Protein AF-A0A7Y3AV61-F1 (afdb_monomer_lite)

Radius of gyration: 28.96 Å; chains: 1; bounding box: 65×55×35 Å

pLDDT: mean 78.15, std 12.54, range [57.19, 94.06]

Structure (mmCIF, N/CA/C/O backbone):
data_AF-A0A7Y3AV61-F1
#
_entry.id   AF-A0A7Y3AV61-F1
#
loop_
_atom_site.group_PDB
_atom_site.id
_atom_site.type_symbol
_atom_site.label_atom_id
_atom_site.label_alt_id
_atom_site.label_comp_id
_atom_site.label_asym_id
_atom_site.label_entity_id
_atom_site.label_seq_id
_atom_site.pdbx_PDB_ins_code
_atom_site.Cartn_x
_atom_site.Cartn_y
_atom_site.Cartn_z
_atom_site.occupancy
_atom_site.B_iso_or_equiv
_atom_site.auth_seq_id
_atom_site.auth_comp_id
_atom_site.auth_asym_id
_atom_site.auth_atom_id
_atom_site.pdbx_PDB_model_num
ATOM 1 N N . MET A 1 1 ? 34.086 42.609 13.641 1.00 61.84 1 MET A N 1
ATOM 2 C CA . MET A 1 1 ? 34.400 41.885 12.386 1.00 61.84 1 MET A CA 1
ATOM 3 C C . MET A 1 1 ? 33.781 40.481 12.287 1.00 61.84 1 MET A C 1
ATOM 5 O O . MET A 1 1 ? 33.644 39.994 11.178 1.00 61.84 1 MET A O 1
ATOM 9 N N . LEU A 1 2 ? 33.320 39.848 13.381 1.00 65.38 2 LEU A N 1
ATOM 10 C CA . LEU A 1 2 ? 32.681 38.511 13.358 1.00 65.38 2 LEU A CA 1
ATOM 11 C C . LEU A 1 2 ? 31.217 38.489 12.861 1.00 65.38 2 LEU A C 1
ATOM 13 O O . LEU A 1 2 ? 30.710 37.439 12.483 1.00 65.38 2 LEU A O 1
ATOM 17 N N . ARG A 1 3 ? 30.533 39.643 12.828 1.00 64.69 3 ARG A N 1
ATOM 18 C CA . ARG A 1 3 ? 29.114 39.742 12.430 1.00 64.69 3 ARG A CA 1
ATOM 19 C C . ARG A 1 3 ? 28.868 39.312 10.979 1.00 64.69 3 ARG A C 1
ATOM 21 O O . ARG A 1 3 ? 27.872 38.661 10.707 1.00 64.69 3 ARG A O 1
ATOM 28 N N . TYR A 1 4 ? 29.789 39.646 10.076 1.00 80.50 4 TYR A N 1
ATOM 29 C CA . TYR A 1 4 ? 29.708 39.267 8.660 1.00 80.50 4 TYR A CA 1
ATOM 30 C C . TYR A 1 4 ? 30.290 37.877 8.388 1.00 80.50 4 TYR A C 1
ATOM 32 O O . TYR A 1 4 ? 29.976 37.259 7.380 1.00 80.50 4 TYR A O 1
ATOM 40 N N . PHE A 1 5 ? 31.100 37.362 9.313 1.00 84.81 5 PHE A N 1
ATOM 41 C CA . PHE A 1 5 ? 31.749 36.062 9.186 1.00 84.81 5 PHE A CA 1
ATOM 42 C C . PHE A 1 5 ? 30.732 34.912 9.216 1.00 84.81 5 PHE A C 1
ATOM 44 O O . PHE A 1 5 ? 30.790 34.015 8.380 1.00 84.81 5 PHE A O 1
ATOM 51 N N . ILE A 1 6 ? 29.740 34.988 10.111 1.00 85.25 6 ILE A N 1
ATOM 52 C CA . ILE A 1 6 ? 28.655 33.996 10.204 1.00 85.25 6 ILE A CA 1
ATOM 53 C C . ILE A 1 6 ? 27.785 34.016 8.940 1.00 85.25 6 ILE A C 1
ATOM 55 O O . ILE A 1 6 ? 27.430 32.962 8.421 1.00 85.25 6 ILE A O 1
ATOM 59 N N . SER A 1 7 ? 27.493 35.205 8.402 1.00 83.50 7 SER A N 1
ATOM 60 C CA . SER A 1 7 ? 26.753 35.351 7.143 1.00 83.50 7 SER A CA 1
ATOM 61 C C . SER A 1 7 ? 27.496 34.738 5.955 1.00 83.50 7 SER A C 1
ATOM 63 O O . SER A 1 7 ? 26.874 34.064 5.140 1.00 83.50 7 SER A O 1
ATOM 65 N N . CYS A 1 8 ? 28.819 34.911 5.876 1.00 83.69 8 CYS A N 1
ATOM 66 C CA . CYS A 1 8 ? 29.625 34.278 4.834 1.00 83.69 8 CYS A CA 1
ATOM 67 C C . CYS A 1 8 ? 29.624 32.748 4.962 1.00 83.69 8 CYS A C 1
ATOM 69 O O . CYS A 1 8 ? 29.441 32.059 3.965 1.00 83.69 8 CYS A O 1
ATOM 71 N N . ILE A 1 9 ? 29.769 32.204 6.175 1.00 84.12 9 ILE A N 1
ATOM 72 C CA . ILE A 1 9 ? 29.753 30.748 6.406 1.00 84.12 9 ILE A CA 1
ATOM 73 C C . ILE A 1 9 ? 28.413 30.130 5.998 1.00 84.12 9 ILE A C 1
ATOM 75 O O . ILE A 1 9 ? 28.397 29.112 5.309 1.00 84.12 9 ILE A O 1
ATOM 79 N N . LEU A 1 10 ? 27.300 30.766 6.374 1.00 81.25 10 LEU A N 1
ATOM 80 C CA . LEU A 1 10 ? 25.962 30.303 6.003 1.00 81.25 10 LEU A CA 1
ATOM 81 C C . LEU A 1 10 ? 25.736 30.333 4.485 1.00 81.25 10 LEU A C 1
ATOM 83 O O . LEU A 1 10 ? 25.075 29.448 3.951 1.00 81.25 10 LEU A O 1
ATOM 87 N N . LEU A 1 11 ? 26.307 31.308 3.773 1.00 82.44 11 LEU A N 1
ATOM 88 C CA . LEU A 1 11 ? 26.243 31.354 2.310 1.00 82.44 11 LEU A CA 1
ATOM 89 C C . LEU A 1 11 ? 27.032 30.194 1.676 1.00 82.44 11 LEU A C 1
ATOM 91 O O . LEU A 1 11 ? 26.541 29.540 0.758 1.00 82.44 11 LEU A O 1
ATOM 95 N N . PHE A 1 12 ? 28.231 29.903 2.186 1.00 79.00 12 PHE A N 1
ATOM 96 C CA . PHE A 1 12 ? 29.077 28.829 1.658 1.00 79.00 12 PHE A CA 1
ATOM 97 C C . PHE A 1 12 ? 28.548 27.420 1.965 1.00 79.00 12 PHE A C 1
ATOM 99 O O . PHE A 1 12 ? 28.783 26.514 1.167 1.00 79.00 12 PHE A O 1
ATOM 106 N N . SER A 1 13 ? 27.787 27.218 3.048 1.00 76.12 13 SER A N 1
ATOM 107 C CA . SER A 1 13 ? 27.209 25.901 3.364 1.00 76.12 13 SER A CA 1
ATOM 108 C C . SER A 1 13 ? 26.178 25.414 2.340 1.00 76.12 13 SER A C 1
ATOM 110 O O . SER A 1 13 ? 26.053 24.209 2.141 1.00 76.12 13 SER A O 1
ATOM 112 N N . PHE A 1 14 ? 25.482 26.316 1.638 1.00 70.00 14 PHE A N 1
ATOM 113 C CA . PHE A 1 14 ? 24.547 25.924 0.573 1.00 70.00 14 PHE A CA 1
ATOM 114 C C . PHE A 1 14 ? 25.254 25.478 -0.712 1.00 70.00 14 PHE A C 1
ATOM 116 O O . PHE A 1 14 ? 24.717 24.655 -1.447 1.00 70.00 14 PHE A O 1
ATOM 123 N N . LEU A 1 15 ? 26.467 25.976 -0.968 1.00 73.00 15 LEU A N 1
ATOM 124 C CA . LEU A 1 15 ? 27.232 25.656 -2.178 1.00 73.00 15 LEU A CA 1
ATOM 125 C C . LEU A 1 15 ? 27.879 24.263 -2.134 1.00 73.00 15 LEU A C 1
ATOM 127 O O . LEU A 1 15 ? 28.328 23.774 -3.164 1.00 73.00 15 LEU A O 1
ATOM 131 N N . MET A 1 16 ? 27.925 23.628 -0.959 1.00 68.38 16 MET A N 1
ATOM 132 C CA . MET A 1 16 ? 28.527 22.304 -0.749 1.00 68.38 16 MET A CA 1
ATOM 133 C C . MET A 1 16 ? 27.488 21.189 -0.560 1.00 68.38 16 MET A C 1
ATOM 135 O O . MET A 1 16 ? 27.850 20.047 -0.283 1.00 68.38 16 MET A O 1
ATOM 139 N N . SER A 1 17 ? 26.195 21.493 -0.710 1.00 70.3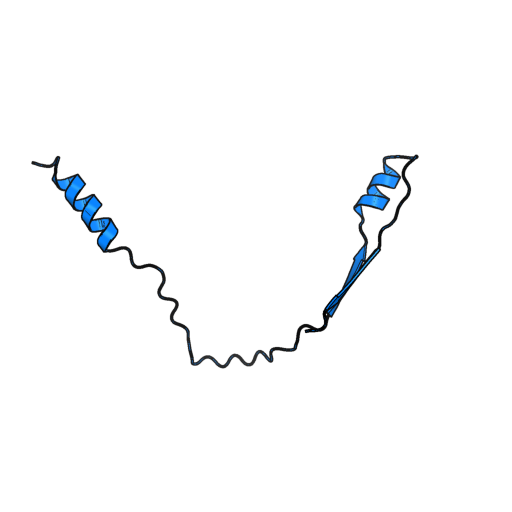8 17 SER A N 1
ATOM 140 C CA . SER A 1 17 ? 25.140 20.484 -0.621 1.00 70.38 17 SER A CA 1
ATOM 141 C C . SER A 1 17 ? 25.096 19.658 -1.909 1.00 70.38 17 SER A C 1
ATOM 143 O O . SER A 1 17 ? 24.583 20.106 -2.932 1.00 70.38 17 SER A O 1
ATOM 145 N N . SER A 1 18 ? 25.662 18.453 -1.869 1.00 75.44 18 SER A N 1
ATOM 146 C CA . SER A 1 18 ? 25.488 17.454 -2.927 1.00 75.44 18 SER A CA 1
ATOM 147 C C . SER A 1 18 ? 24.241 16.628 -2.612 1.00 75.44 18 SER A C 1
ATOM 149 O O . SER A 1 18 ? 24.182 15.976 -1.570 1.00 75.44 18 SER A O 1
ATOM 151 N N . ALA A 1 19 ? 23.227 16.671 -3.478 1.00 72.81 19 ALA A N 1
ATOM 152 C CA . ALA A 1 19 ? 22.099 15.743 -3.401 1.00 72.81 19 ALA A CA 1
ATOM 153 C C . ALA A 1 19 ? 22.547 14.343 -3.855 1.00 72.81 19 ALA A C 1
ATOM 155 O O . ALA A 1 19 ? 23.471 14.232 -4.657 1.00 72.81 19 ALA A O 1
ATOM 156 N N . GLN A 1 20 ? 21.910 13.304 -3.304 1.00 67.31 20 GLN A N 1
ATOM 157 C CA . GLN A 1 20 ? 22.217 11.884 -3.518 1.00 67.31 20 GLN A CA 1
ATOM 158 C C . GLN A 1 20 ? 22.650 11.571 -4.958 1.00 67.31 20 GLN A C 1
ATOM 160 O O . GLN A 1 20 ? 21.878 11.741 -5.900 1.00 67.31 20 GLN A O 1
ATOM 165 N N . THR A 1 21 ? 23.876 11.069 -5.116 1.00 65.12 21 THR A N 1
ATOM 166 C CA . THR A 1 21 ? 24.272 10.364 -6.333 1.00 65.12 21 THR A CA 1
ATOM 167 C C . THR A 1 21 ? 23.792 8.931 -6.185 1.00 65.12 21 THR A C 1
ATOM 169 O O . THR A 1 21 ? 24.485 8.108 -5.585 1.00 65.12 21 THR A O 1
ATOM 172 N N . ASP A 1 22 ? 22.615 8.626 -6.720 1.00 62.34 22 ASP A N 1
ATOM 173 C CA . ASP A 1 22 ? 22.279 7.237 -7.006 1.00 62.34 22 ASP A CA 1
ATOM 174 C C . ASP A 1 22 ? 23.245 6.774 -8.097 1.00 62.34 22 ASP A C 1
ATOM 176 O O . ASP A 1 22 ? 23.097 7.095 -9.279 1.00 62.34 22 ASP A O 1
ATOM 180 N N . SER A 1 23 ? 24.295 6.053 -7.707 1.00 62.88 23 SER A N 1
ATOM 181 C CA . SER A 1 23 ? 25.019 5.238 -8.668 1.00 62.88 23 SER A CA 1
ATOM 182 C C . SER A 1 23 ? 24.049 4.151 -9.110 1.00 62.88 23 SER A C 1
ATOM 184 O O . SER A 1 23 ? 23.867 3.156 -8.408 1.00 62.88 23 SER A O 1
ATOM 186 N N . LEU A 1 24 ? 23.387 4.365 -10.246 1.00 62.62 24 LEU A N 1
ATOM 187 C CA . LEU A 1 24 ? 22.724 3.290 -10.966 1.00 62.62 24 LEU A CA 1
ATOM 188 C C . LEU A 1 24 ? 23.794 2.240 -11.263 1.00 62.62 24 LEU A C 1
ATOM 190 O O . LEU A 1 24 ? 24.634 2.425 -12.145 1.00 62.62 24 LEU A O 1
ATOM 194 N N . ASP A 1 25 ? 23.797 1.169 -10.477 1.00 58.53 25 ASP A N 1
ATOM 195 C CA . ASP A 1 25 ? 24.605 -0.005 -10.748 1.00 58.53 25 ASP A CA 1
ATOM 196 C C . ASP A 1 25 ? 24.046 -0.666 -12.012 1.00 58.53 25 ASP A C 1
ATOM 198 O O . ASP A 1 25 ? 23.064 -1.405 -11.985 1.00 58.53 25 ASP A O 1
ATOM 202 N N . LEU A 1 26 ? 24.636 -0.332 -13.161 1.00 60.97 26 LEU A N 1
ATOM 203 C CA . LEU A 1 26 ? 24.256 -0.883 -14.462 1.00 60.97 26 LEU A CA 1
ATOM 204 C C . LEU A 1 26 ? 24.714 -2.349 -14.637 1.00 60.97 26 LEU A C 1
ATOM 206 O O . LEU A 1 26 ? 24.547 -2.895 -15.727 1.00 60.97 26 LEU A O 1
ATOM 210 N N . SER A 1 27 ? 25.290 -2.987 -13.604 1.00 62.56 27 SER A N 1
ATOM 211 C CA . SER A 1 27 ? 25.925 -4.310 -13.703 1.00 62.56 27 SER A CA 1
ATOM 212 C C . SER A 1 27 ? 25.729 -5.236 -12.493 1.00 62.56 27 SER A C 1
ATOM 214 O O . SER A 1 27 ? 26.572 -6.092 -12.231 1.00 62.56 27 SER A O 1
ATOM 216 N N . ALA A 1 28 ? 24.568 -5.206 -11.845 1.00 60.66 28 ALA A N 1
ATOM 217 C CA . ALA A 1 28 ? 24.063 -6.381 -11.138 1.00 60.66 28 ALA A CA 1
ATOM 218 C C . ALA A 1 28 ? 22.816 -6.874 -11.871 1.00 60.66 28 ALA A C 1
ATOM 220 O O . ALA A 1 28 ? 21.703 -6.408 -11.634 1.00 60.66 28 ALA A O 1
ATOM 221 N N . ARG A 1 29 ? 23.000 -7.806 -12.815 1.00 59.62 29 ARG A N 1
ATOM 222 C CA . ARG A 1 29 ? 21.881 -8.546 -13.407 1.00 59.62 29 ARG A CA 1
ATOM 223 C C . ARG A 1 29 ? 21.345 -9.483 -12.332 1.00 59.62 29 ARG A C 1
ATOM 225 O O . ARG A 1 29 ? 21.711 -10.653 -12.278 1.00 59.62 29 ARG A O 1
ATOM 232 N N . ASP A 1 30 ? 20.550 -8.917 -11.438 1.00 57.19 30 ASP A N 1
ATOM 233 C CA . ASP A 1 30 ? 19.845 -9.651 -10.409 1.00 57.19 30 ASP A CA 1
ATOM 234 C C . ASP A 1 30 ? 18.991 -10.707 -11.116 1.00 57.19 30 ASP A C 1
ATOM 236 O O . ASP A 1 30 ? 18.278 -10.414 -12.080 1.00 57.19 30 ASP A O 1
ATOM 240 N N . SER A 1 31 ? 19.109 -11.967 -10.706 1.00 62.53 31 SER A N 1
ATOM 241 C CA . SER A 1 31 ? 18.371 -13.087 -11.301 1.00 62.53 31 SER A CA 1
ATOM 242 C C . SER A 1 31 ? 16.897 -13.077 -10.891 1.00 62.53 31 SER A C 1
ATOM 244 O O . SER A 1 31 ? 16.259 -14.125 -10.787 1.00 62.53 31 SER A O 1
ATOM 246 N N . THR A 1 32 ? 16.343 -11.901 -10.618 1.00 62.38 32 THR A N 1
ATOM 247 C CA . THR A 1 32 ? 14.930 -11.716 -10.357 1.00 62.38 32 THR A CA 1
ATOM 248 C C . THR A 1 32 ? 14.221 -11.714 -11.704 1.00 62.38 32 THR A C 1
ATOM 250 O O . THR A 1 32 ? 14.126 -10.714 -12.411 1.00 62.38 32 THR A O 1
ATOM 253 N N . SER A 1 33 ? 13.738 -12.892 -12.102 1.00 60.91 33 SER A N 1
ATOM 254 C CA . SER A 1 33 ? 12.746 -12.992 -13.165 1.00 60.91 33 SER A CA 1
ATOM 255 C C . SER A 1 33 ? 11.566 -12.095 -12.784 1.00 60.91 33 SER A C 1
ATOM 257 O O . SER A 1 33 ? 10.834 -12.411 -11.843 1.00 60.91 33 SER A O 1
ATOM 259 N N . PHE A 1 34 ? 11.393 -10.969 -13.478 1.00 59.06 34 PHE A N 1
ATOM 260 C CA . PHE A 1 34 ? 10.173 -10.176 -13.382 1.00 59.06 34 PHE A CA 1
ATOM 261 C C . PHE A 1 34 ? 9.045 -11.012 -13.986 1.00 59.06 34 PHE A C 1
ATOM 263 O O . PHE A 1 34 ? 8.842 -11.027 -15.195 1.00 59.06 34 PHE A O 1
ATOM 270 N N . GLY A 1 35 ? 8.364 -11.779 -13.138 1.00 61.88 35 GLY A N 1
ATOM 271 C CA . GLY A 1 35 ? 7.075 -12.348 -13.484 1.00 61.88 35 GLY A CA 1
ATOM 272 C C . GLY A 1 35 ? 6.066 -11.212 -13.531 1.00 61.88 35 GLY A C 1
ATOM 273 O O . GLY A 1 35 ? 5.957 -10.445 -12.567 1.00 61.88 35 GLY A O 1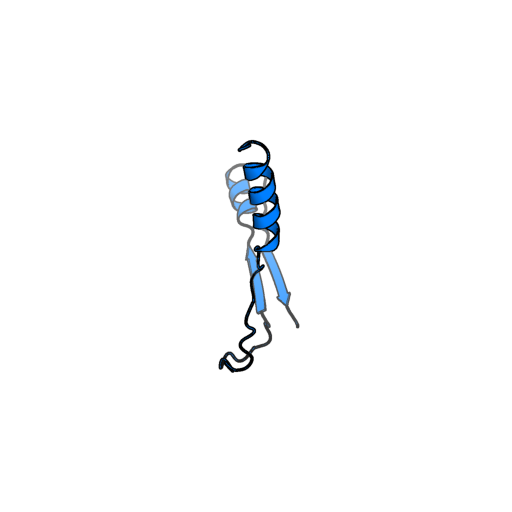
ATOM 274 N N . ASP A 1 36 ? 5.346 -11.093 -14.641 1.00 65.44 36 ASP A N 1
ATOM 275 C CA . ASP A 1 36 ? 4.178 -10.227 -14.717 1.00 65.44 36 ASP A CA 1
ATOM 276 C C . ASP A 1 36 ? 3.281 -10.526 -13.513 1.00 65.44 36 ASP A C 1
ATOM 278 O O . ASP A 1 36 ? 3.008 -11.685 -13.180 1.00 65.44 36 ASP A O 1
ATOM 282 N N . ARG A 1 37 ? 2.888 -9.476 -12.784 1.00 66.38 37 A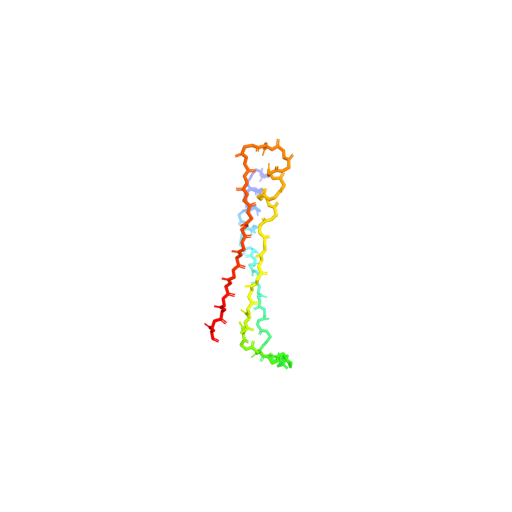RG A N 1
ATOM 283 C CA . ARG A 1 37 ? 2.111 -9.612 -11.546 1.00 66.38 37 ARG A CA 1
ATOM 284 C C . ARG A 1 37 ? 0.654 -9.921 -11.883 1.00 66.38 37 ARG A C 1
ATOM 286 O O . ARG A 1 37 ? -0.233 -9.116 -11.603 1.00 66.38 37 ARG A O 1
ATOM 293 N N . TYR A 1 38 ? 0.415 -11.097 -12.452 1.00 68.69 38 TYR A N 1
ATOM 294 C CA . TYR A 1 38 ? -0.905 -11.697 -12.538 1.00 68.69 38 TYR A CA 1
ATOM 295 C C . TYR A 1 38 ? -1.309 -12.135 -11.134 1.00 68.69 38 TYR A C 1
ATOM 297 O O . TYR A 1 38 ? -0.668 -12.984 -10.514 1.00 68.69 38 TYR A O 1
ATOM 305 N N . GLY A 1 39 ? -2.353 -11.514 -10.600 1.00 75.50 39 GLY A N 1
ATOM 306 C CA . GLY A 1 39 ? -2.809 -11.788 -9.245 1.00 75.50 39 GLY A CA 1
ATOM 307 C C . GLY A 1 39 ? -4.304 -11.573 -9.123 1.00 75.50 39 GLY A C 1
ATOM 308 O O . GLY A 1 39 ? -4.797 -10.473 -9.373 1.00 75.50 39 GLY A O 1
ATOM 309 N N . LEU A 1 40 ? -5.010 -12.631 -8.726 1.00 85.00 40 LEU A N 1
ATOM 310 C CA . LEU A 1 40 ? -6.371 -12.536 -8.219 1.00 85.00 40 LEU A CA 1
ATOM 311 C C . LEU A 1 40 ? -6.294 -12.113 -6.753 1.00 85.00 40 LEU A C 1
ATOM 313 O O . LEU A 1 40 ? -5.650 -12.778 -5.941 1.00 85.00 40 LEU A O 1
ATOM 317 N N . ARG A 1 41 ? -6.934 -11.001 -6.419 1.00 86.56 41 ARG A N 1
ATOM 318 C CA . ARG A 1 41 ? -7.071 -10.511 -5.052 1.00 86.56 41 ARG A CA 1
ATOM 319 C C . ARG A 1 41 ? -8.501 -10.734 -4.614 1.00 86.56 41 ARG A C 1
ATOM 321 O O . ARG A 1 41 ? -9.434 -10.420 -5.344 1.00 86.56 41 ARG A O 1
ATOM 328 N N . ILE A 1 42 ? -8.653 -11.304 -3.429 1.00 90.81 42 ILE A N 1
ATOM 329 C CA . ILE A 1 42 ? -9.943 -11.568 -2.806 1.00 90.81 42 ILE A CA 1
ATOM 330 C C . ILE A 1 42 ? -9.828 -11.071 -1.372 1.00 90.81 42 ILE A C 1
ATOM 332 O O . ILE A 1 42 ? -8.839 -11.347 -0.692 1.00 90.81 42 ILE A O 1
ATOM 336 N N . GLY A 1 43 ? -10.820 -10.319 -0.924 1.00 91.62 43 GLY A N 1
ATOM 337 C CA . GLY A 1 43 ? -10.890 -9.750 0.408 1.00 91.62 43 GLY A CA 1
ATOM 338 C C . GLY A 1 43 ? -12.313 -9.769 0.942 1.00 91.62 43 GLY A C 1
ATOM 339 O O . GLY A 1 43 ? -13.286 -9.889 0.197 1.00 91.62 43 GLY A O 1
ATOM 340 N N . VAL A 1 44 ? -12.417 -9.650 2.259 1.00 94.06 44 VAL A N 1
ATOM 341 C CA . VAL A 1 44 ? -13.682 -9.510 2.979 1.00 94.06 44 VAL A CA 1
ATOM 342 C C . VAL A 1 44 ? -13.558 -8.285 3.864 1.00 94.06 44 VAL A C 1
ATOM 344 O O . VAL A 1 44 ? -12.568 -8.150 4.587 1.00 94.06 44 VAL A O 1
ATOM 347 N N . ASP A 1 45 ? -14.547 -7.400 3.823 1.00 91.75 45 ASP A N 1
ATOM 348 C CA . ASP A 1 45 ? -14.602 -6.273 4.742 1.00 91.75 45 ASP A CA 1
ATOM 349 C C . ASP A 1 45 ? -15.193 -6.723 6.084 1.00 91.75 45 ASP A C 1
ATOM 351 O O . ASP A 1 45 ? -16.401 -6.927 6.230 1.00 91.75 45 ASP A O 1
ATOM 355 N N . LEU A 1 46 ? -14.316 -6.874 7.079 1.00 92.75 46 LEU A N 1
ATOM 356 C CA . LEU A 1 46 ? -14.686 -7.234 8.447 1.00 92.75 46 LEU A CA 1
ATOM 357 C C . LEU A 1 46 ? -15.364 -6.087 9.209 1.00 92.75 46 LEU A C 1
ATOM 359 O O . LEU A 1 46 ? -15.986 -6.337 10.242 1.00 92.75 46 LEU A O 1
ATOM 363 N N . SER A 1 47 ? -15.302 -4.847 8.718 1.00 91.69 47 SER A N 1
ATOM 364 C CA . SER A 1 47 ? -15.954 -3.713 9.380 1.00 91.69 47 SER A CA 1
ATOM 365 C C . SER A 1 47 ? -17.473 -3.894 9.443 1.00 91.69 47 SER A C 1
ATOM 367 O O . SER A 1 47 ? -18.099 -3.545 10.445 1.00 91.69 47 SER A O 1
ATOM 369 N N . ARG A 1 48 ? -18.070 -4.516 8.417 1.00 92.06 48 ARG A N 1
ATOM 370 C CA . ARG A 1 48 ? -19.515 -4.758 8.352 1.00 92.06 48 ARG A CA 1
ATOM 371 C C . ARG A 1 48 ? -20.013 -5.805 9.357 1.00 92.06 4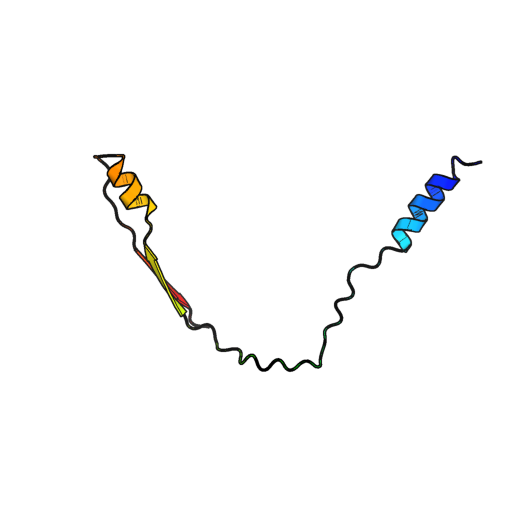8 ARG A C 1
ATOM 373 O O . ARG A 1 48 ? -20.924 -5.458 10.107 1.00 92.06 48 ARG A O 1
ATOM 380 N N . PRO A 1 49 ? -19.426 -7.010 9.479 1.00 91.50 49 PRO A N 1
ATOM 381 C CA . PRO A 1 49 ? -19.821 -7.952 10.524 1.00 91.50 49 PRO A CA 1
ATOM 382 C C . PRO A 1 49 ? -19.509 -7.437 11.936 1.00 91.50 49 PRO A C 1
ATOM 384 O O . PRO A 1 49 ? -20.308 -7.653 12.841 1.00 91.50 49 PRO A O 1
ATOM 387 N N . ILE A 1 50 ? -18.413 -6.695 12.139 1.00 93.06 50 ILE A N 1
ATOM 388 C CA . ILE A 1 50 ? -18.128 -6.065 13.441 1.00 93.06 50 ILE A CA 1
ATOM 389 C C . ILE A 1 50 ? -19.213 -5.041 13.800 1.00 93.06 50 ILE A C 1
ATOM 391 O O . ILE A 1 50 ? -19.684 -5.009 14.935 1.00 93.06 50 ILE A O 1
ATOM 395 N N . ARG A 1 51 ? -19.656 -4.228 12.837 1.00 93.62 51 ARG A N 1
ATOM 396 C CA . ARG A 1 51 ? -20.739 -3.265 13.054 1.00 93.62 51 ARG A CA 1
ATOM 397 C C . ARG A 1 51 ? -22.085 -3.949 13.295 1.00 93.62 51 ARG A C 1
ATOM 399 O O . ARG A 1 51 ? -22.827 -3.488 14.150 1.00 93.62 51 ARG A O 1
ATOM 406 N N . ALA A 1 52 ? -22.355 -5.066 12.623 1.00 91.56 52 ALA A N 1
ATOM 407 C CA . ALA A 1 52 ? -23.568 -5.862 12.828 1.00 91.56 52 ALA A CA 1
ATOM 408 C C . ALA A 1 52 ? -23.644 -6.517 14.221 1.00 91.56 52 ALA A C 1
ATOM 410 O O . ALA A 1 52 ? -24.728 -6.816 14.707 1.00 91.56 52 ALA A O 1
ATOM 411 N N . LEU A 1 53 ? -22.504 -6.727 14.891 1.00 92.31 53 LEU A N 1
ATOM 412 C CA . LEU A 1 53 ? -22.477 -7.183 16.287 1.00 92.31 53 LEU A CA 1
ATOM 413 C C . LEU A 1 53 ? -22.821 -6.067 17.286 1.00 92.31 53 LEU A C 1
ATOM 415 O O . LEU A 1 53 ? -23.279 -6.356 18.388 1.00 92.31 53 LEU A O 1
ATOM 419 N N . LEU A 1 54 ? -22.553 -4.810 16.926 1.00 93.81 54 LEU A N 1
ATOM 420 C CA . LEU A 1 54 ? -22.724 -3.640 17.796 1.00 93.81 54 LEU A CA 1
ATOM 421 C C . LEU A 1 54 ? -24.069 -2.933 17.586 1.00 93.81 54 LEU A C 1
ATOM 423 O O . LEU A 1 54 ? -24.557 -2.272 18.499 1.00 93.81 54 LEU A O 1
ATOM 427 N N . ASP A 1 55 ? -24.644 -3.055 16.394 1.00 92.31 55 ASP A N 1
ATOM 428 C CA . ASP A 1 55 ? -25.884 -2.409 15.980 1.00 92.31 55 ASP A CA 1
ATOM 429 C C . ASP A 1 55 ? -26.848 -3.472 15.442 1.00 92.31 55 ASP A C 1
ATOM 431 O O . ASP A 1 55 ? -26.615 -4.054 14.381 1.00 92.31 55 ASP A O 1
ATOM 435 N N . SER A 1 56 ? -27.922 -3.736 16.193 1.00 88.25 56 SER A N 1
ATOM 436 C CA . SER A 1 56 ? -28.902 -4.787 15.890 1.00 88.25 56 SER A CA 1
ATOM 437 C C . SER A 1 56 ? -29.720 -4.522 14.629 1.00 88.25 56 SER A C 1
ATOM 439 O O . SER A 1 56 ? -30.283 -5.462 14.069 1.00 88.25 56 SER A O 1
ATOM 441 N N . ASP A 1 57 ? -29.779 -3.266 14.182 1.00 92.44 57 ASP A N 1
ATOM 442 C CA . ASP A 1 57 ? -30.531 -2.864 12.992 1.00 92.44 57 ASP A CA 1
ATOM 443 C C . ASP A 1 57 ? -29.644 -2.853 11.734 1.00 92.44 57 ASP A C 1
ATOM 445 O 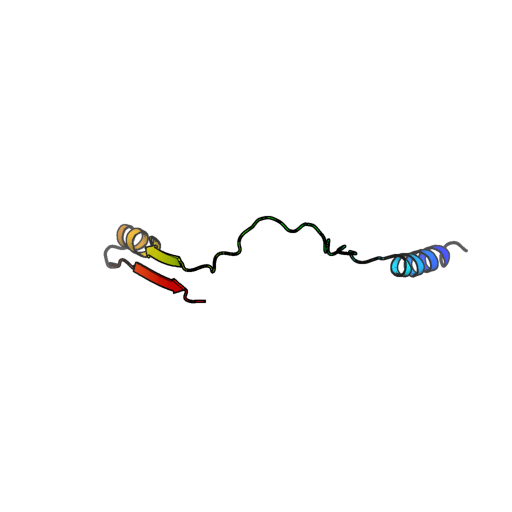O . ASP A 1 57 ? -30.121 -2.619 10.619 1.00 92.44 57 ASP A O 1
ATOM 449 N N . TYR A 1 58 ? -28.346 -3.138 11.885 1.00 89.81 58 TYR A N 1
ATOM 450 C CA . TYR A 1 58 ? -27.383 -3.183 10.796 1.00 89.81 58 TYR A CA 1
ATOM 451 C C . TYR A 1 58 ? -26.971 -4.623 10.470 1.00 89.81 58 TYR A C 1
ATOM 453 O O . TYR A 1 58 ? -26.424 -5.346 11.295 1.00 89.81 58 TYR A O 1
ATOM 461 N N . SER A 1 59 ? -27.159 -5.027 9.214 1.00 89.31 59 SER A N 1
ATOM 462 C CA . SER A 1 59 ? -26.704 -6.319 8.697 1.00 89.31 59 SER A CA 1
ATOM 463 C C . SER A 1 59 ? -25.970 -6.120 7.378 1.00 89.31 59 SER A C 1
ATOM 465 O O . SER A 1 59 ? -26.432 -5.393 6.497 1.00 89.31 59 SER A O 1
ATOM 467 N N . GLY A 1 60 ? -24.804 -6.746 7.239 1.00 86.81 60 GLY A N 1
ATOM 468 C CA . GLY A 1 60 ? -24.032 -6.671 6.009 1.00 86.81 60 GLY A CA 1
ATOM 469 C C . GLY A 1 60 ? -22.728 -7.447 6.076 1.00 86.81 60 GLY A C 1
ATOM 470 O O . GLY A 1 60 ? -22.054 -7.486 7.105 1.00 86.81 60 GLY A O 1
ATOM 471 N N . LEU A 1 61 ? -22.361 -8.033 4.942 1.00 92.81 61 LEU A N 1
ATOM 472 C CA . LEU A 1 61 ? -21.063 -8.640 4.699 1.00 92.81 61 LEU A CA 1
ATOM 473 C C . LEU A 1 61 ? -20.655 -8.262 3.277 1.00 92.81 61 LEU A C 1
ATOM 475 O O . LEU A 1 61 ? -21.456 -8.382 2.352 1.00 92.81 61 LEU A O 1
ATOM 479 N N . GLU A 1 62 ? -19.436 -7.757 3.118 1.00 92.69 62 GLU A N 1
ATOM 480 C CA . GLU A 1 62 ? -18.949 -7.247 1.839 1.00 92.69 62 GLU A CA 1
ATOM 481 C C . GLU A 1 62 ? -17.716 -8.038 1.397 1.00 92.69 62 GLU A C 1
ATOM 483 O O . GLU A 1 62 ? -16.736 -8.164 2.132 1.00 92.69 62 GLU A O 1
ATOM 488 N N . PHE A 1 63 ? -17.799 -8.599 0.192 1.00 93.81 63 PHE A N 1
ATOM 489 C CA . PHE A 1 63 ? -16.706 -9.293 -0.476 1.00 93.81 63 PHE A CA 1
ATOM 490 C C . PHE A 1 63 ? -16.142 -8.391 -1.566 1.00 93.81 63 PHE A C 1
ATOM 492 O O . PHE A 1 63 ? -16.897 -7.800 -2.338 1.00 93.81 63 PHE A O 1
ATOM 499 N N . VAL A 1 64 ? -14.820 -8.333 -1.661 1.00 91.69 64 VAL A N 1
ATOM 500 C CA . VAL A 1 64 ? -14.117 -7.574 -2.695 1.00 91.69 64 VAL A CA 1
ATOM 501 C C . VAL A 1 64 ? -13.240 -8.537 -3.475 1.00 91.69 64 VAL A C 1
ATOM 503 O O . VAL A 1 64 ? -12.527 -9.347 -2.886 1.00 91.69 64 VAL A O 1
ATOM 506 N N . ALA A 1 65 ? -13.286 -8.457 -4.800 1.00 91.56 65 ALA A N 1
ATOM 507 C CA . ALA A 1 65 ? -12.376 -9.198 -5.654 1.00 91.56 65 ALA A CA 1
ATOM 508 C C . ALA A 1 65 ? -11.915 -8.324 -6.820 1.00 91.56 65 ALA A C 1
ATOM 510 O O . ALA A 1 65 ? -12.737 -7.708 -7.498 1.00 91.56 65 ALA A O 1
ATOM 511 N N . ASP A 1 66 ? -10.607 -8.287 -7.058 1.00 89.50 66 ASP A N 1
ATOM 512 C CA . ASP A 1 66 ? -10.005 -7.621 -8.207 1.00 89.50 66 ASP A CA 1
ATOM 513 C C . ASP A 1 66 ? -8.997 -8.541 -8.897 1.00 89.50 66 ASP A C 1
ATOM 515 O O . ASP A 1 66 ? -8.229 -9.267 -8.265 1.00 89.50 66 ASP A O 1
ATOM 519 N N . TYR A 1 67 ? -9.021 -8.534 -10.228 1.00 86.56 67 TYR A N 1
ATOM 520 C CA . TYR A 1 67 ? -8.098 -9.304 -11.049 1.00 86.56 67 TYR A CA 1
ATOM 521 C C . TYR A 1 67 ? -7.222 -8.347 -11.846 1.00 86.56 67 TYR A C 1
ATOM 523 O O . TYR A 1 67 ? -7.727 -7.501 -12.587 1.00 86.56 67 TYR A O 1
ATOM 531 N N . ARG A 1 68 ? -5.902 -8.462 -11.678 1.00 78.62 68 ARG A N 1
ATOM 532 C CA . ARG A 1 68 ? -4.938 -7.620 -12.387 1.00 78.62 68 ARG A CA 1
ATOM 533 C C . ARG A 1 68 ? -4.391 -8.357 -13.606 1.00 78.62 68 ARG A C 1
ATOM 535 O O . ARG A 1 68 ? -3.725 -9.380 -13.460 1.00 78.62 68 ARG A O 1
ATOM 542 N N . ILE A 1 69 ? -4.670 -7.802 -14.783 1.00 72.00 69 ILE A N 1
ATOM 543 C CA . ILE A 1 69 ? -4.084 -8.191 -16.069 1.00 72.00 69 ILE A CA 1
ATOM 544 C C . ILE A 1 69 ? -3.139 -7.055 -16.456 1.00 72.00 69 ILE A C 1
ATOM 546 O O . ILE A 1 69 ? -3.603 -5.941 -16.698 1.00 72.00 69 ILE A O 1
ATOM 550 N N . THR A 1 70 ? -1.835 -7.305 -16.453 1.00 64.75 70 THR A N 1
ATOM 55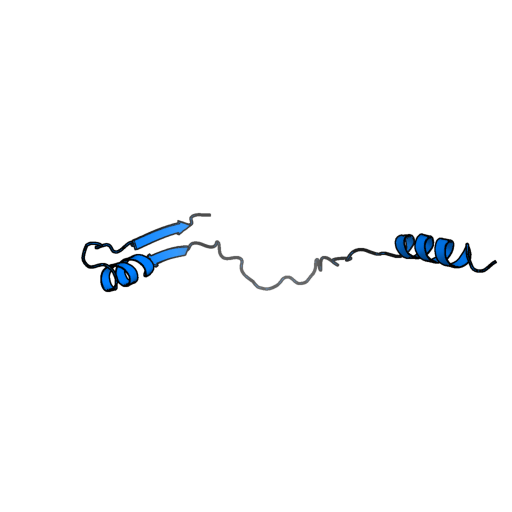1 C CA . THR A 1 70 ? -0.819 -6.396 -17.005 1.00 64.75 70 THR A CA 1
ATOM 552 C C . THR A 1 70 ? 0.154 -7.196 -17.832 1.00 64.75 70 THR A C 1
ATOM 554 O O . THR A 1 70 ? 0.499 -8.300 -17.353 1.00 64.75 70 THR A O 1
#

Secondary structure (DSSP, 8-state):
--HHHHHHHHHHHHHT---------TT-----------EEEEEEETHHHHHHHH-TT----EEEEEEE--

Sequence (70 aa):
MLRYFISCILLFSFLMSSAQTDSLDLSARDSTSFGDRYGLRIGVDLSRPIRALLDSDYSGLEFVADYRIT

Foldseek 3Di:
DCPVVVVVVVVVVVVPDDDDDPPPPPPDPPPPDPDDPFDKDKDKPPVQVVVCVVDVVGHDIDIDIDTDDD